Protein AF-A0AAW0Q4N0-F1 (afdb_monomer_lite)

InterPro domains:
  IPR001609 Myosin head, motor domain-like [PF00063] (15-68)
  IPR001609 Myosin head, motor domain-like [PS51456] (12-83)
  IPR027417 P-loop containing nucleoside triphosphate hydrolase [SSF52540] (10-67)
  IPR036961 Kinesin motor domain superfamily [G3DSA:3.40.850.10] (2-82)

pLDDT: mean 75.31, std 18.72, range [36.88, 95.75]

Foldseek 3Di:
DPPCPPPVVPDFAAQALVPDPPDDPVSVVVRCVRCLVVVNQWGHPPPDIHGDDNVDDDPCQDPVQQVVCVPDPDPSNVVNPDD

Structure (mmCIF, N/CA/C/O backbone):
data_AF-A0AAW0Q4N0-F1
#
_entry.id   AF-A0AAW0Q4N0-F1
#
loop_
_atom_site.group_PDB
_atom_site.id
_atom_site.type_symbol
_atom_site.label_atom_id
_atom_site.label_alt_id
_atom_site.label_comp_id
_atom_site.label_asym_id
_atom_site.label_entity_id
_atom_site.label_seq_id
_atom_site.pdbx_PDB_ins_code
_atom_site.Cartn_x
_atom_site.Cartn_y
_atom_site.Cartn_z
_atom_site.occupancy
_atom_site.B_iso_or_equiv
_atom_site.auth_seq_id
_atom_site.auth_comp_id
_atom_site.auth_asym_id
_atom_site.auth_atom_id
_atom_site.pdbx_PDB_model_num
ATOM 1 N N . MET A 1 1 ? -7.454 23.447 -20.697 1.00 36.88 1 MET A N 1
ATOM 2 C CA . MET A 1 1 ? -8.025 22.817 -19.490 1.00 36.88 1 MET A CA 1
ATOM 3 C C . MET A 1 1 ? -7.121 21.652 -19.144 1.00 36.88 1 MET A C 1
ATOM 5 O O . MET A 1 1 ? -7.184 20.637 -19.820 1.00 36.88 1 MET A O 1
ATOM 9 N N . GLU A 1 2 ? -6.208 21.828 -18.192 1.00 37.03 2 GLU A N 1
ATOM 10 C CA . GLU A 1 2 ? -5.457 20.696 -17.646 1.00 37.03 2 GLU A CA 1
ATOM 11 C C . GLU A 1 2 ? -6.410 19.886 -16.776 1.00 37.03 2 GLU A C 1
ATOM 13 O O . GLU A 1 2 ? -6.866 20.345 -15.728 1.00 37.03 2 GLU A O 1
ATOM 18 N N . VAL A 1 3 ? -6.754 18.692 -17.247 1.00 39.28 3 VAL A N 1
ATOM 19 C CA . VAL A 1 3 ? -7.423 17.694 -16.425 1.00 39.28 3 VAL A CA 1
ATOM 20 C C . VAL A 1 3 ? -6.364 17.207 -15.441 1.00 39.28 3 VAL A C 1
ATOM 22 O O . VAL A 1 3 ? -5.572 16.323 -15.754 1.00 39.28 3 VAL A O 1
ATOM 25 N N . LYS A 1 4 ? -6.310 17.818 -14.251 1.00 40.47 4 LYS A N 1
ATOM 26 C CA . LYS A 1 4 ? -5.738 17.159 -13.077 1.00 40.47 4 LYS A CA 1
ATOM 27 C C . LYS A 1 4 ? -6.654 15.977 -12.783 1.00 40.47 4 LYS A C 1
ATOM 29 O O . LYS A 1 4 ? -7.568 16.095 -11.977 1.00 40.47 4 LYS A O 1
ATOM 34 N N . THR A 1 5 ? -6.463 14.871 -13.499 1.00 44.53 5 THR A N 1
ATOM 35 C CA . THR A 1 5 ? -6.990 13.574 -13.086 1.00 44.53 5 THR A CA 1
ATOM 36 C C . THR A 1 5 ? -6.394 13.358 -11.707 1.00 44.53 5 THR A C 1
ATOM 38 O O . THR A 1 5 ? -5.183 13.167 -11.584 1.00 44.53 5 THR A O 1
ATOM 41 N N . SER A 1 6 ? -7.194 13.578 -10.667 1.00 43.78 6 SER A N 1
ATOM 42 C CA . SER A 1 6 ? -6.749 13.497 -9.287 1.00 43.78 6 SER A CA 1
ATOM 43 C C . SER A 1 6 ? -6.089 12.138 -9.118 1.00 43.78 6 SER A C 1
ATOM 45 O O . SER A 1 6 ? -6.750 11.117 -9.232 1.00 43.78 6 SER A O 1
ATOM 47 N N . LEU A 1 7 ? -4.780 12.102 -8.866 1.00 52.06 7 LEU A N 1
ATOM 48 C CA . LEU A 1 7 ? -4.039 10.853 -8.629 1.00 52.06 7 LEU A CA 1
ATOM 49 C C . LEU A 1 7 ? -4.616 10.050 -7.442 1.00 52.06 7 LEU A C 1
ATOM 51 O O . LEU A 1 7 ? -4.288 8.884 -7.258 1.00 52.06 7 LEU A O 1
ATOM 55 N N . LEU A 1 8 ? -5.501 10.681 -6.666 1.00 53.16 8 LEU A N 1
ATOM 56 C CA . LEU A 1 8 ? -6.305 10.095 -5.603 1.00 53.16 8 LEU A CA 1
ATOM 57 C C . LEU A 1 8 ? -7.467 9.220 -6.117 1.00 53.16 8 LEU A C 1
ATOM 59 O O . LEU A 1 8 ? -7.850 8.291 -5.415 1.00 53.16 8 LEU A O 1
ATOM 63 N N . ASP A 1 9 ? -7.991 9.453 -7.328 1.00 50.31 9 ASP A N 1
ATOM 64 C CA . ASP A 1 9 ? -9.162 8.730 -7.865 1.00 50.31 9 ASP A CA 1
ATOM 65 C C . ASP A 1 9 ? -8.854 7.266 -8.223 1.00 50.31 9 ASP A C 1
ATOM 67 O O . ASP A 1 9 ? -9.765 6.450 -8.348 1.00 50.31 9 ASP A O 1
ATOM 71 N N . ASN A 1 10 ? -7.570 6.905 -8.327 1.00 59.72 10 ASN A N 1
ATOM 72 C CA . ASN A 1 10 ? -7.118 5.547 -8.637 1.00 59.72 10 ASN A CA 1
ATOM 73 C C . ASN A 1 10 ? -6.397 4.862 -7.464 1.00 59.72 10 ASN A C 1
ATOM 75 O O . ASN A 1 10 ? -5.813 3.793 -7.655 1.00 59.72 10 ASN A O 1
ATOM 79 N N . MET A 1 11 ? -6.402 5.447 -6.261 1.00 68.12 11 MET A N 1
ATOM 80 C CA . MET A 1 11 ? -5.697 4.852 -5.127 1.00 68.12 11 MET A CA 1
ATOM 81 C C . MET A 1 11 ? -6.438 3.601 -4.633 1.00 68.12 11 MET A C 1
ATOM 83 O O . MET A 1 11 ? -7.548 3.669 -4.105 1.00 68.12 11 MET A O 1
ATOM 87 N N . ILE A 1 12 ? -5.818 2.433 -4.812 1.00 85.81 12 ILE A N 1
ATOM 88 C CA . ILE A 1 12 ? -6.357 1.168 -4.315 1.00 85.81 12 ILE A CA 1
ATOM 89 C C . ILE A 1 12 ? -6.067 1.055 -2.820 1.00 85.81 12 ILE A C 1
ATOM 91 O O . ILE A 1 12 ? -4.912 1.015 -2.397 1.00 85.81 12 ILE A O 1
ATOM 95 N N . GLY A 1 13 ? -7.127 0.975 -2.017 1.00 88.25 13 GLY A N 1
ATOM 96 C CA . GLY A 1 13 ? -6.993 0.894 -0.563 1.00 88.25 13 GLY A CA 1
ATOM 97 C C . GLY A 1 13 ? -6.359 2.153 0.036 1.00 88.25 13 GLY A C 1
ATOM 98 O O . GLY A 1 13 ? -6.400 3.229 -0.557 1.00 88.25 13 GLY A O 1
ATOM 99 N N . VAL A 1 14 ? -5.777 2.013 1.222 1.00 91.00 14 VAL A N 1
ATOM 100 C CA . VAL A 1 14 ? -5.121 3.101 1.952 1.00 91.00 14 VAL A CA 1
ATOM 101 C C . VAL A 1 14 ? -3.612 3.036 1.706 1.00 91.00 14 VAL A C 1
ATOM 103 O O . VAL A 1 14 ? -2.977 2.028 2.010 1.00 91.00 14 VAL A O 1
ATOM 106 N N . GLY A 1 15 ? -3.041 4.098 1.132 1.00 86.44 15 GLY A N 1
ATOM 107 C CA . GLY A 1 15 ? -1.608 4.176 0.817 1.00 86.44 15 GLY A CA 1
ATOM 108 C C . GLY A 1 15 ? -0.702 4.418 2.028 1.00 86.44 15 GLY A C 1
ATOM 109 O O . GLY A 1 15 ? 0.438 3.959 2.023 1.00 86.44 15 GLY A O 1
ATOM 110 N N . ASP A 1 16 ? -1.215 5.093 3.061 1.00 90.94 16 ASP A N 1
ATOM 111 C CA . ASP A 1 16 ? -0.550 5.280 4.354 1.00 90.94 16 ASP A CA 1
ATOM 112 C C . ASP A 1 16 ? -1.395 4.659 5.468 1.00 90.94 16 ASP A C 1
ATOM 114 O O . ASP A 1 16 ? -2.481 5.141 5.787 1.00 90.94 16 ASP A O 1
ATOM 118 N N . MET A 1 17 ? -0.891 3.583 6.067 1.00 90.69 17 MET A N 1
ATOM 119 C CA . MET A 1 17 ? -1.578 2.821 7.111 1.00 90.69 17 MET A CA 1
ATOM 120 C C . MET A 1 17 ? -1.832 3.630 8.385 1.00 90.69 17 MET A C 1
ATOM 122 O O . MET A 1 17 ? -2.667 3.222 9.189 1.00 90.69 17 MET A O 1
ATOM 126 N N . VAL A 1 18 ? -1.174 4.780 8.572 1.00 91.06 18 VAL A N 1
ATOM 127 C CA . VAL A 1 18 ? -1.515 5.720 9.656 1.00 91.06 18 VAL A CA 1
ATOM 128 C C . VAL A 1 18 ? -2.950 6.244 9.508 1.00 91.06 18 VAL A C 1
ATOM 130 O O . VAL A 1 18 ? -3.581 6.587 10.502 1.00 91.06 18 VAL A O 1
ATOM 133 N N . LEU A 1 19 ? -3.478 6.269 8.280 1.00 90.81 19 LEU A N 1
ATOM 134 C CA . LEU A 1 19 ? -4.839 6.704 7.954 1.00 90.81 19 LEU A CA 1
ATOM 135 C C . LEU A 1 19 ? -5.851 5.544 7.901 1.00 90.81 19 LEU A C 1
ATOM 137 O O . LEU A 1 19 ? -6.994 5.753 7.498 1.00 90.81 19 LEU A O 1
ATOM 141 N N . LEU A 1 20 ? -5.444 4.312 8.228 1.00 92.00 20 LEU A N 1
ATOM 142 C CA . LEU A 1 20 ? -6.326 3.147 8.177 1.00 92.00 20 LEU A CA 1
ATOM 143 C C . LEU A 1 20 ? -7.275 3.132 9.384 1.00 92.00 20 LEU A C 1
ATOM 145 O O . LEU A 1 20 ? -6.831 3.059 10.528 1.00 92.00 20 LEU A O 1
ATOM 149 N N . GLU A 1 21 ? -8.583 3.111 9.124 1.00 91.31 21 GLU A N 1
ATOM 150 C CA . GLU A 1 21 ? -9.615 3.020 10.159 1.00 91.31 21 GLU A CA 1
ATOM 151 C C . GLU A 1 21 ? -10.672 1.950 9.819 1.00 91.31 21 GLU A C 1
ATOM 153 O O . GLU A 1 21 ? -11.222 1.963 8.715 1.00 91.31 21 GLU A O 1
ATOM 158 N N . PRO A 1 22 ? -11.003 1.036 10.754 1.00 91.25 22 PRO A N 1
ATOM 159 C CA . PRO A 1 22 ? -10.324 0.808 12.033 1.00 91.25 22 PRO A CA 1
ATOM 160 C C . PRO A 1 22 ? -8.918 0.228 11.8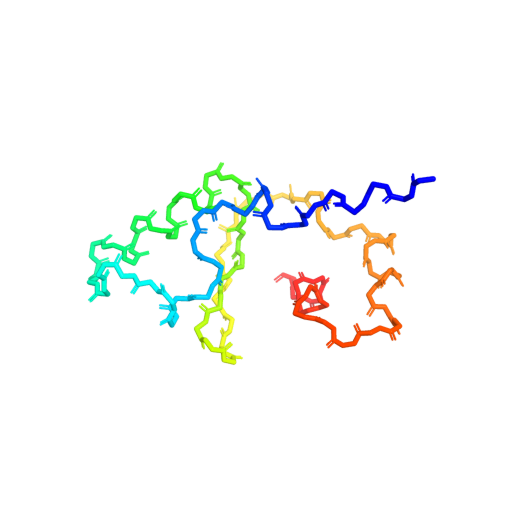20 1.00 91.25 22 PRO A C 1
ATOM 162 O O . PRO A 1 22 ? -8.709 -0.557 10.898 1.00 91.25 22 PRO A O 1
ATOM 165 N N . LEU A 1 23 ? -7.967 0.565 12.693 1.00 90.88 23 LEU A N 1
ATOM 166 C CA . LEU A 1 23 ? -6.648 -0.069 12.702 1.00 90.88 23 LEU A CA 1
ATOM 167 C C . LEU A 1 23 ? -6.720 -1.384 13.494 1.00 90.88 23 LEU A C 1
ATOM 169 O O . LEU A 1 23 ? -6.657 -1.383 14.724 1.00 90.88 23 LEU A O 1
ATOM 173 N N . SER A 1 24 ? -6.870 -2.502 12.787 1.00 94.50 24 SER A N 1
ATOM 174 C CA . SER A 1 24 ? -6.790 -3.862 13.324 1.00 94.50 24 SER A CA 1
ATOM 175 C C . SER A 1 24 ? -5.861 -4.711 12.457 1.00 94.50 24 SER A C 1
ATOM 177 O O . SER A 1 24 ? -5.520 -4.331 11.340 1.00 94.50 24 SER A O 1
ATOM 179 N N . GLU A 1 25 ? -5.432 -5.867 12.963 1.00 93.19 25 GLU A N 1
ATOM 180 C CA . GLU A 1 25 ? -4.615 -6.797 12.175 1.00 93.19 25 GLU A CA 1
ATOM 181 C C . GLU A 1 25 ? -5.364 -7.261 10.917 1.00 93.19 25 GLU A C 1
ATOM 183 O O . GLU A 1 25 ? -4.809 -7.223 9.821 1.00 93.19 25 GLU A O 1
ATOM 188 N N . ASP A 1 26 ? -6.653 -7.583 11.052 1.00 95.75 26 ASP A N 1
ATOM 189 C CA . ASP A 1 26 ? -7.498 -7.986 9.927 1.00 95.75 26 ASP A CA 1
ATOM 190 C C . ASP A 1 26 ? -7.600 -6.884 8.863 1.00 95.75 26 ASP A C 1
ATOM 192 O O . ASP A 1 26 ? -7.354 -7.140 7.684 1.00 95.75 26 ASP A O 1
ATOM 196 N N . SER A 1 27 ? -7.889 -5.636 9.260 1.00 94.38 27 SER A N 1
ATOM 197 C CA . SER A 1 27 ? -8.010 -4.525 8.306 1.00 94.38 27 SER A CA 1
ATOM 198 C C . SER A 1 27 ? -6.673 -4.176 7.651 1.00 94.38 27 SER A C 1
ATOM 200 O O . SER A 1 27 ? -6.630 -3.806 6.474 1.00 94.38 27 SER A O 1
ATOM 202 N N . PHE A 1 28 ? -5.573 -4.329 8.389 1.00 93.00 28 PHE A N 1
ATOM 20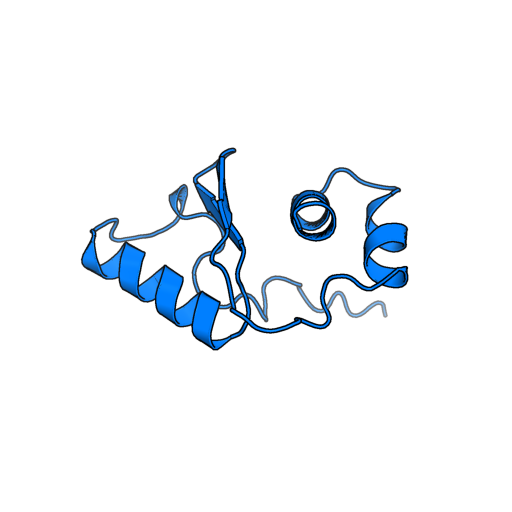3 C CA . PHE A 1 28 ? -4.224 -4.121 7.884 1.00 93.00 28 PHE A CA 1
ATOM 204 C C . PHE A 1 28 ? -3.869 -5.153 6.808 1.00 93.00 28 PHE A C 1
ATOM 206 O O . PHE A 1 28 ? -3.429 -4.786 5.713 1.00 93.00 28 PHE A O 1
ATOM 213 N N . ILE A 1 29 ? -4.103 -6.438 7.085 1.00 94.69 29 ILE A N 1
ATOM 214 C CA . ILE A 1 29 ? -3.851 -7.525 6.132 1.00 94.69 29 ILE A CA 1
ATOM 215 C C . ILE A 1 29 ? -4.760 -7.403 4.907 1.00 94.69 29 ILE A C 1
ATOM 217 O O . ILE A 1 29 ? -4.282 -7.564 3.780 1.00 94.69 29 ILE A O 1
ATOM 221 N N . ASP A 1 30 ? -6.034 -7.063 5.094 1.00 95.19 30 ASP A N 1
ATOM 222 C CA . ASP A 1 30 ? -6.969 -6.861 3.987 1.00 95.19 30 ASP A CA 1
ATOM 223 C C . ASP A 1 30 ? -6.556 -5.688 3.091 1.00 95.19 30 ASP A C 1
ATOM 225 O O . ASP A 1 30 ? -6.619 -5.799 1.862 1.00 95.19 30 ASP A O 1
ATOM 229 N N . ASN A 1 31 ? -6.057 -4.589 3.668 1.00 94.06 31 ASN A N 1
ATOM 230 C CA . ASN A 1 31 ? -5.543 -3.470 2.882 1.00 94.06 31 ASN A CA 1
ATOM 231 C C . ASN A 1 31 ? -4.300 -3.868 2.068 1.00 94.06 31 ASN A C 1
ATOM 233 O O . ASN A 1 31 ? -4.232 -3.570 0.873 1.00 94.06 31 ASN A O 1
ATOM 237 N N . LEU A 1 32 ? -3.348 -4.594 2.670 1.00 93.69 32 LEU A N 1
ATOM 238 C CA . LEU A 1 32 ? -2.166 -5.087 1.952 1.00 93.69 32 LEU A CA 1
ATOM 239 C C . LEU A 1 32 ? -2.536 -6.051 0.824 1.00 93.69 32 LEU A C 1
ATOM 241 O O . LEU A 1 32 ? -2.006 -5.921 -0.278 1.00 93.69 32 LEU A O 1
ATOM 245 N N . ARG A 1 33 ? -3.465 -6.984 1.066 1.00 94.00 33 ARG A N 1
ATOM 246 C CA . ARG A 1 33 ? -3.960 -7.910 0.036 1.00 94.00 33 ARG A CA 1
ATOM 247 C C . ARG A 1 33 ? -4.602 -7.161 -1.120 1.00 94.00 33 ARG A C 1
ATOM 249 O O . ARG A 1 33 ? -4.203 -7.349 -2.265 1.00 94.00 33 ARG A O 1
ATOM 256 N N . LYS A 1 34 ? -5.526 -6.245 -0.820 1.00 94.12 34 LYS A N 1
ATOM 257 C CA . LYS A 1 34 ? -6.224 -5.452 -1.838 1.00 94.12 34 LYS A CA 1
ATOM 258 C C . LYS A 1 34 ? -5.245 -4.659 -2.706 1.00 94.12 34 LYS A C 1
ATOM 260 O O . LYS A 1 34 ? -5.419 -4.606 -3.923 1.00 94.12 34 LYS A O 1
ATOM 265 N N . ARG A 1 35 ? -4.217 -4.064 -2.094 1.00 93.31 35 ARG A N 1
ATOM 266 C CA . ARG A 1 35 ? -3.145 -3.339 -2.792 1.00 93.31 35 ARG A CA 1
ATOM 267 C C . ARG A 1 35 ? -2.303 -4.277 -3.656 1.00 93.31 35 ARG A C 1
ATOM 269 O O . ARG A 1 35 ? -2.145 -4.032 -4.853 1.00 93.31 35 ARG A O 1
ATOM 276 N N . PHE A 1 36 ? -1.854 -5.393 -3.092 1.00 91.62 36 PHE A N 1
ATOM 277 C CA . PHE A 1 36 ? -1.055 -6.390 -3.801 1.00 91.62 36 PHE A CA 1
ATOM 278 C C . PHE A 1 36 ? -1.765 -6.952 -5.040 1.00 91.62 36 PHE A C 1
ATOM 280 O O . PHE A 1 36 ? -1.167 -7.020 -6.118 1.00 91.62 36 PHE A O 1
ATOM 287 N N . ASP A 1 37 ? -3.056 -7.269 -4.923 1.00 92.19 37 ASP A N 1
ATOM 288 C CA . ASP A 1 37 ? -3.877 -7.778 -6.028 1.00 92.19 37 ASP A CA 1
ATOM 289 C C . ASP A 1 37 ? -3.956 -6.791 -7.204 1.00 92.19 37 ASP A C 1
ATOM 291 O O . ASP A 1 37 ? -4.116 -7.195 -8.357 1.00 92.19 37 ASP A O 1
ATOM 295 N N . HIS A 1 38 ? -3.765 -5.498 -6.930 1.00 90.81 38 HIS A N 1
ATOM 296 C CA . HIS A 1 38 ? -3.742 -4.429 -7.926 1.00 90.81 38 HIS A CA 1
ATOM 297 C C . HIS A 1 38 ? -2.326 -3.991 -8.332 1.00 90.81 38 HIS A C 1
ATOM 299 O O . HIS A 1 38 ? -2.175 -2.979 -9.013 1.00 90.81 38 HIS A O 1
ATOM 305 N N . ASN A 1 39 ? -1.289 -4.766 -7.994 1.00 88.25 39 ASN A N 1
ATOM 306 C CA . ASN A 1 39 ? 0.126 -4.455 -8.248 1.00 88.25 39 ASN A CA 1
ATOM 307 C C . ASN A 1 39 ? 0.685 -3.257 -7.454 1.00 88.25 39 ASN A C 1
ATOM 309 O O . ASN A 1 39 ? 1.757 -2.750 -7.789 1.00 88.25 39 ASN A O 1
ATOM 313 N N . GLU A 1 40 ? 0.010 -2.829 -6.387 1.00 88.62 40 GLU A N 1
ATOM 314 C CA . GLU A 1 40 ? 0.509 -1.824 -5.445 1.00 88.62 40 GLU A CA 1
ATOM 315 C C . GLU A 1 40 ? 1.351 -2.520 -4.366 1.00 88.62 40 GLU A C 1
ATOM 317 O O . GLU A 1 40 ? 0.853 -2.925 -3.317 1.00 88.62 40 GLU A O 1
ATOM 322 N N . ILE A 1 41 ? 2.642 -2.708 -4.650 1.00 89.19 41 ILE A N 1
ATOM 323 C CA . ILE A 1 41 ? 3.555 -3.479 -3.786 1.00 89.19 41 ILE A CA 1
ATOM 324 C C . ILE A 1 41 ? 4.219 -2.666 -2.672 1.00 89.19 41 ILE A C 1
ATOM 326 O O . ILE A 1 41 ? 4.865 -3.243 -1.799 1.00 89.19 41 ILE A O 1
ATOM 330 N N . TYR A 1 42 ? 4.050 -1.345 -2.691 1.00 88.75 42 TYR A N 1
ATOM 331 C CA . TYR A 1 42 ? 4.576 -0.447 -1.673 1.00 88.75 42 TYR A CA 1
ATOM 332 C C . TYR A 1 42 ? 3.437 0.163 -0.870 1.00 88.75 42 TYR A C 1
ATOM 334 O O . TYR A 1 42 ? 2.433 0.613 -1.429 1.00 88.75 42 TYR A O 1
ATOM 342 N N . THR A 1 43 ? 3.587 0.182 0.448 1.00 90.00 43 THR A N 1
ATOM 343 C CA . THR A 1 43 ? 2.624 0.813 1.356 1.00 90.00 43 THR A CA 1
ATOM 344 C C . THR A 1 43 ? 3.372 1.534 2.468 1.00 90.00 43 THR A C 1
ATOM 346 O O . THR A 1 43 ? 4.365 1.012 2.975 1.00 90.00 43 THR A O 1
ATOM 349 N N . TYR A 1 44 ? 2.914 2.723 2.848 1.00 90.44 44 TYR A N 1
ATOM 350 C CA . TYR A 1 44 ? 3.540 3.507 3.907 1.00 90.44 44 TYR A CA 1
ATOM 351 C C . TYR A 1 44 ? 2.960 3.187 5.276 1.00 90.44 44 TYR A C 1
ATOM 353 O O . TYR A 1 44 ? 1.780 2.867 5.422 1.00 90.44 44 TYR A O 1
ATOM 361 N N . ILE A 1 45 ? 3.813 3.339 6.279 1.00 89.75 45 ILE A N 1
ATOM 362 C CA . ILE A 1 45 ? 3.430 3.566 7.666 1.00 89.75 45 ILE A CA 1
ATOM 363 C C . ILE A 1 45 ? 4.157 4.840 8.094 1.00 89.75 45 ILE A C 1
ATOM 365 O O . ILE A 1 45 ? 5.303 4.790 8.557 1.00 89.75 45 ILE A O 1
ATOM 369 N N . GLY A 1 46 ? 3.535 5.996 7.856 1.00 86.94 46 GLY A N 1
ATOM 370 C CA . GLY A 1 46 ? 4.188 7.293 8.015 1.00 86.94 46 GLY A CA 1
ATOM 371 C C . GLY A 1 46 ? 5.449 7.393 7.148 1.00 86.94 46 GLY A C 1
ATOM 372 O O . GLY A 1 46 ? 5.372 7.461 5.925 1.00 86.94 46 GLY A O 1
ATOM 373 N N . SER A 1 47 ? 6.630 7.389 7.773 1.00 84.50 47 SER A N 1
ATOM 374 C CA . SER A 1 47 ? 7.923 7.458 7.072 1.00 84.50 47 SER A CA 1
ATOM 375 C C . SER A 1 47 ? 8.517 6.099 6.685 1.00 84.50 47 SER A C 1
ATOM 377 O O . SER A 1 47 ? 9.510 6.056 5.957 1.00 84.50 47 SER A O 1
ATOM 379 N N . VAL A 1 48 ? 7.944 4.992 7.164 1.00 88.06 48 VAL A N 1
ATOM 380 C CA . VAL A 1 48 ? 8.416 3.633 6.866 1.00 88.06 48 VAL A CA 1
ATOM 381 C C . VAL A 1 48 ? 7.724 3.108 5.611 1.00 88.06 48 VAL A C 1
ATOM 383 O O . VAL A 1 48 ? 6.526 3.311 5.434 1.00 88.06 48 VAL A O 1
ATOM 386 N N . VAL A 1 49 ? 8.469 2.402 4.755 1.00 88.75 49 VAL A N 1
ATOM 387 C CA . VAL A 1 49 ? 7.938 1.748 3.550 1.00 88.75 49 VAL A CA 1
ATOM 388 C C . VAL A 1 49 ? 7.919 0.238 3.745 1.00 88.75 49 VAL A C 1
ATOM 390 O O . VAL A 1 49 ? 8.948 -0.374 4.029 1.00 88.75 49 VAL A O 1
ATOM 393 N N . ILE A 1 50 ? 6.753 -0.365 3.541 1.00 89.75 50 ILE A N 1
ATOM 394 C CA . ILE A 1 50 ? 6.584 -1.807 3.374 1.00 89.75 50 ILE A CA 1
ATOM 395 C C . ILE A 1 50 ? 6.694 -2.117 1.886 1.00 89.75 50 ILE A C 1
ATOM 397 O O . ILE A 1 50 ? 5.960 -1.536 1.091 1.00 89.75 50 ILE A O 1
ATOM 401 N N . SER A 1 51 ? 7.576 -3.050 1.528 1.00 89.31 51 SER A N 1
ATOM 402 C CA . SER A 1 51 ? 7.684 -3.621 0.183 1.00 89.31 51 SER A CA 1
ATOM 403 C C . SER A 1 51 ? 7.264 -5.090 0.215 1.00 89.31 51 SER A C 1
ATOM 405 O O . SER A 1 51 ? 7.781 -5.862 1.027 1.00 89.31 51 SER A O 1
A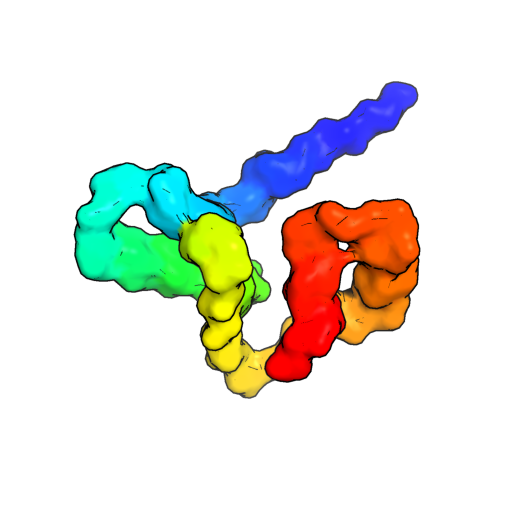TOM 407 N N . ILE A 1 52 ? 6.327 -5.479 -0.651 1.00 90.62 52 ILE A N 1
ATOM 408 C CA . ILE A 1 52 ? 5.864 -6.865 -0.800 1.00 90.62 52 ILE A CA 1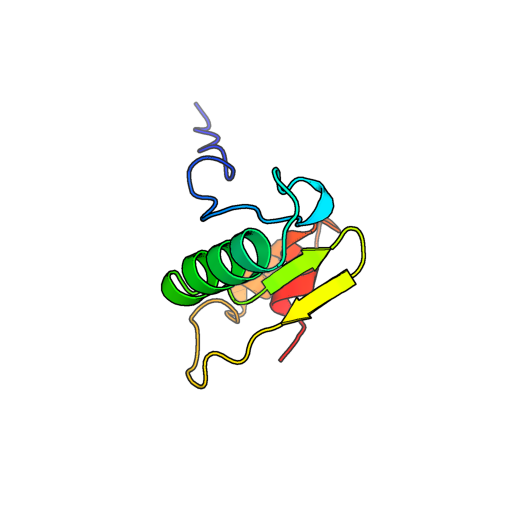
ATOM 409 C C . ILE A 1 52 ? 6.368 -7.416 -2.132 1.00 90.62 52 ILE A C 1
ATOM 411 O O . ILE A 1 52 ? 6.058 -6.875 -3.186 1.00 90.62 52 ILE A O 1
ATOM 415 N N . ASN A 1 53 ? 7.105 -8.527 -2.104 1.00 89.88 53 ASN A N 1
ATOM 416 C CA . ASN A 1 53 ? 7.646 -9.130 -3.321 1.00 89.88 53 ASN A CA 1
ATOM 417 C C . ASN A 1 53 ? 6.517 -9.687 -4.220 1.00 89.88 53 ASN A C 1
ATOM 419 O O . ASN A 1 53 ? 5.834 -10.630 -3.813 1.00 89.88 53 ASN A O 1
ATOM 423 N N . PRO A 1 54 ? 6.330 -9.170 -5.450 1.00 88.06 54 PRO A N 1
ATOM 424 C CA . PRO A 1 54 ? 5.326 -9.680 -6.384 1.00 88.06 54 PRO A CA 1
ATOM 425 C C . PRO A 1 54 ? 5.715 -11.008 -7.047 1.00 88.06 54 PRO A C 1
ATOM 427 O O . PRO A 1 54 ? 4.885 -11.598 -7.738 1.00 88.06 54 PRO A O 1
ATOM 430 N N . TYR A 1 55 ? 6.968 -11.459 -6.904 1.00 89.75 55 TYR A N 1
ATOM 431 C CA . TYR A 1 55 ? 7.554 -12.612 -7.604 1.00 89.75 55 TYR A CA 1
ATOM 432 C C . TYR A 1 55 ? 7.398 -12.555 -9.140 1.00 89.75 55 TYR A C 1
ATOM 434 O O . TYR A 1 55 ? 7.511 -13.567 -9.830 1.00 89.75 55 TYR A O 1
ATOM 442 N N . ARG A 1 56 ? 7.153 -11.356 -9.684 1.00 84.38 56 ARG A N 1
ATOM 443 C CA . ARG A 1 56 ? 7.035 -11.047 -11.115 1.00 84.38 56 ARG A CA 1
ATOM 444 C C . ARG A 1 56 ? 7.528 -9.631 -11.391 1.00 84.38 56 ARG A C 1
ATOM 446 O O . ARG A 1 56 ? 7.456 -8.767 -10.524 1.00 84.38 56 ARG A O 1
ATOM 453 N N . SER A 1 57 ? 7.969 -9.363 -12.614 1.00 82.81 57 SER A N 1
ATOM 454 C CA . SER A 1 57 ? 8.317 -8.002 -13.026 1.00 82.81 57 SER A CA 1
ATOM 455 C C . SER A 1 57 ? 7.061 -7.143 -13.173 1.00 82.81 57 SER A C 1
ATOM 457 O O . SER A 1 57 ? 6.107 -7.539 -13.842 1.00 82.81 57 SER A O 1
ATOM 459 N N . LEU A 1 58 ? 7.073 -5.952 -12.573 1.00 81.69 58 LEU A N 1
ATOM 460 C CA . LEU A 1 58 ? 6.014 -4.953 -12.718 1.00 81.69 58 LEU A CA 1
ATOM 461 C C . LEU A 1 58 ? 6.491 -3.804 -13.623 1.00 81.69 58 LEU A C 1
ATOM 463 O O . LEU A 1 58 ? 7.654 -3.403 -13.525 1.00 81.69 58 LEU A O 1
ATOM 467 N N . PRO A 1 59 ? 5.620 -3.209 -14.464 1.00 79.56 59 PRO A N 1
ATOM 468 C CA . PRO A 1 59 ? 5.980 -2.121 -15.382 1.00 79.56 59 PRO A CA 1
ATOM 469 C C . PRO A 1 59 ? 6.121 -0.757 -14.673 1.00 79.56 59 PRO A C 1
ATOM 471 O O . PRO A 1 59 ? 5.785 0.285 -15.230 1.00 79.56 59 PRO A O 1
ATOM 474 N N . ILE A 1 60 ? 6.586 -0.749 -13.422 1.00 73.31 60 ILE A N 1
ATOM 475 C CA . ILE A 1 60 ? 6.748 0.456 -12.593 1.00 73.31 60 ILE A CA 1
ATOM 476 C C . ILE A 1 60 ? 8.199 0.946 -12.532 1.00 73.31 60 ILE A C 1
ATOM 478 O O . ILE A 1 60 ? 8.430 2.090 -12.160 1.00 73.31 60 ILE A O 1
ATOM 482 N N . PHE A 1 61 ? 9.155 0.126 -12.972 1.00 71.94 61 PHE A N 1
ATOM 483 C CA . PHE A 1 61 ? 10.591 0.432 -12.978 1.00 71.94 61 PHE A CA 1
ATOM 484 C C . PHE A 1 61 ? 11.084 0.938 -14.342 1.00 71.94 61 PHE A C 1
ATOM 486 O O . PHE A 1 61 ? 12.186 0.616 -14.783 1.00 71.94 61 PHE A O 1
ATOM 493 N N . THR A 1 62 ? 10.251 1.683 -15.071 1.00 72.62 62 THR A N 1
ATOM 494 C CA . THR A 1 62 ? 10.637 2.188 -16.393 1.00 72.62 62 THR A CA 1
ATOM 495 C C . THR A 1 62 ? 11.559 3.406 -16.269 1.00 72.62 62 THR A C 1
ATOM 497 O O . THR A 1 62 ? 11.361 4.239 -15.379 1.00 72.62 62 THR A O 1
ATOM 500 N N . PRO A 1 63 ? 12.536 3.581 -17.183 1.00 69.38 63 PRO A N 1
ATOM 501 C CA . PRO A 1 63 ? 13.431 4.742 -17.174 1.00 69.38 63 PRO A CA 1
ATOM 502 C C . PRO A 1 63 ? 12.689 6.083 -17.206 1.00 69.38 63 PRO A C 1
ATOM 504 O O . PRO A 1 63 ? 13.158 7.075 -16.652 1.00 69.38 63 PRO A O 1
ATOM 507 N N . ASP A 1 64 ? 11.511 6.116 -17.830 1.00 68.69 64 ASP A N 1
ATOM 508 C CA . ASP A 1 64 ? 10.666 7.307 -17.883 1.00 68.69 64 ASP A CA 1
ATOM 509 C C . ASP A 1 64 ? 10.099 7.675 -16.509 1.00 68.69 64 ASP A C 1
ATOM 511 O O . ASP A 1 64 ? 10.059 8.857 -16.166 1.00 68.69 64 ASP A O 1
ATOM 515 N N . LYS A 1 65 ? 9.751 6.674 -15.691 1.00 65.19 65 LYS A N 1
ATOM 516 C CA . LYS A 1 65 ? 9.238 6.872 -14.330 1.00 65.19 65 LYS A CA 1
ATOM 517 C C . LYS A 1 65 ? 10.346 7.279 -13.355 1.00 65.19 65 LYS A C 1
ATOM 519 O O . LYS A 1 65 ? 10.110 8.118 -12.491 1.00 65.19 65 LYS A O 1
ATOM 524 N N . VAL A 1 66 ? 11.568 6.778 -13.564 1.00 65.69 66 VAL A N 1
ATOM 525 C CA . VAL A 1 66 ? 12.792 7.216 -12.855 1.00 65.69 66 VAL A CA 1
ATOM 526 C C . VAL A 1 66 ? 13.110 8.680 -13.172 1.00 65.69 66 VAL A C 1
ATOM 528 O O . VAL A 1 66 ? 13.464 9.458 -12.287 1.00 65.69 66 VAL A O 1
ATOM 531 N N . ARG A 1 67 ? 12.963 9.081 -14.441 1.00 64.00 67 ARG A N 1
ATOM 532 C CA . ARG A 1 67 ? 13.273 10.441 -14.897 1.00 64.00 67 ARG A CA 1
ATOM 533 C C . ARG A 1 67 ? 12.238 11.466 -14.430 1.00 64.00 67 ARG A C 1
ATOM 535 O O . ARG A 1 67 ? 12.626 12.574 -14.073 1.00 64.00 67 ARG A O 1
ATOM 542 N N . SER A 1 68 ? 10.951 11.107 -14.385 1.00 59.97 68 SER A N 1
ATOM 543 C CA . SER A 1 68 ? 9.888 12.014 -13.917 1.00 59.97 68 SER A CA 1
ATOM 544 C C . SER A 1 68 ? 9.987 12.368 -12.430 1.00 59.97 68 SER A C 1
ATOM 546 O O . SER A 1 68 ? 9.485 13.405 -12.018 1.00 59.97 68 SER A O 1
ATOM 548 N N . THR A 1 69 ? 10.639 11.531 -11.619 1.00 55.22 69 THR A N 1
ATOM 549 C CA . THR A 1 69 ? 10.767 11.722 -10.163 1.00 55.22 69 THR A CA 1
ATOM 550 C C . THR A 1 69 ? 11.993 12.538 -9.739 1.00 55.22 69 THR A C 1
ATOM 552 O O . THR A 1 69 ? 12.174 12.794 -8.553 1.00 55.22 69 THR A O 1
ATOM 555 N N . GLY A 1 70 ? 12.846 12.949 -10.686 1.00 52.84 70 GLY A N 1
ATOM 556 C CA . GLY A 1 70 ? 14.102 13.657 -10.409 1.00 52.84 70 GLY A CA 1
ATOM 557 C C . GLY A 1 70 ? 13.967 15.147 -10.073 1.00 52.84 70 GLY A C 1
ATOM 558 O O . GLY A 1 70 ? 14.967 15.769 -9.725 1.00 52.84 70 GLY A O 1
ATOM 559 N N . THR A 1 71 ? 12.770 15.734 -10.184 1.00 50.94 71 THR A N 1
ATOM 560 C CA . THR A 1 71 ? 12.555 17.180 -9.980 1.00 50.94 71 THR A CA 1
ATOM 561 C C . THR A 1 71 ? 11.832 17.529 -8.681 1.00 50.94 71 THR A C 1
ATOM 563 O O . THR A 1 71 ? 11.966 18.655 -8.215 1.00 50.94 71 THR A O 1
ATOM 566 N N . GLU A 1 72 ? 11.133 16.581 -8.052 1.00 46.44 72 GLU A N 1
ATOM 567 C CA . GLU A 1 72 ? 10.438 16.783 -6.776 1.00 46.44 72 GLU A CA 1
ATOM 568 C C . GLU A 1 72 ? 10.556 15.532 -5.896 1.00 46.44 72 GLU A C 1
ATOM 570 O O . GLU A 1 72 ? 10.223 14.416 -6.302 1.00 46.44 72 GLU A O 1
ATOM 575 N N . THR A 1 73 ? 11.000 15.727 -4.653 1.00 47.03 73 THR A N 1
ATOM 576 C CA . THR A 1 73 ? 10.949 14.731 -3.573 1.00 47.03 73 THR A CA 1
ATOM 577 C C . THR A 1 73 ? 9.490 14.526 -3.149 1.00 47.03 73 THR A C 1
ATOM 579 O O . THR A 1 73 ? 9.075 14.952 -2.077 1.00 47.03 73 THR A O 1
ATOM 582 N N . SER A 1 74 ? 8.672 13.932 -4.014 1.00 47.38 74 SER A N 1
ATOM 583 C CA . SER A 1 74 ? 7.324 13.470 -3.669 1.00 47.38 74 SER A CA 1
ATOM 584 C C . SER A 1 74 ? 7.364 11.993 -3.280 1.00 47.38 74 SER A C 1
ATOM 586 O O . SER A 1 74 ? 8.244 11.257 -3.720 1.00 47.38 74 SER A O 1
ATOM 588 N N . MET A 1 75 ? 6.408 11.534 -2.464 1.00 46.47 75 MET A N 1
ATOM 589 C CA . MET A 1 75 ? 6.291 10.134 -2.004 1.00 46.47 75 MET A CA 1
ATOM 590 C C . MET A 1 75 ? 6.395 9.106 -3.150 1.00 46.47 75 MET A C 1
ATOM 592 O O . MET A 1 75 ? 6.934 8.019 -2.971 1.00 46.47 75 MET A O 1
ATOM 596 N N . SER A 1 76 ? 5.988 9.467 -4.369 1.00 50.56 76 SER A N 1
ATOM 597 C CA . SER A 1 76 ? 6.172 8.666 -5.588 1.00 50.56 76 SER A CA 1
ATOM 598 C C . SER A 1 76 ? 7.630 8.299 -5.905 1.00 50.56 76 SER A C 1
ATOM 600 O O . SER A 1 76 ? 7.869 7.265 -6.521 1.00 50.56 76 SER A O 1
ATOM 602 N N . SER A 1 77 ? 8.607 9.099 -5.475 1.00 49.16 77 SER A N 1
ATOM 603 C CA . SER A 1 77 ? 10.025 8.923 -5.808 1.00 49.16 77 SER A CA 1
ATOM 604 C C . SER A 1 77 ? 10.671 7.732 -5.094 1.00 49.16 77 SER A C 1
ATOM 606 O O . SER A 1 77 ? 11.580 7.128 -5.649 1.00 49.16 77 SER A O 1
ATOM 608 N N . VAL A 1 78 ? 10.188 7.321 -3.913 1.00 55.16 78 VAL A N 1
ATOM 609 C CA . VAL A 1 78 ? 10.782 6.190 -3.160 1.00 55.16 78 VAL A CA 1
ATOM 610 C C . VAL A 1 78 ? 10.496 4.836 -3.829 1.00 55.16 78 VAL A C 1
ATOM 612 O O . VAL A 1 78 ? 11.319 3.927 -3.773 1.00 55.16 78 VAL A O 1
ATOM 615 N N . HIS A 1 79 ? 9.367 4.727 -4.532 1.00 62.25 79 HIS A N 1
ATOM 616 C CA . HIS A 1 79 ? 8.889 3.493 -5.168 1.00 62.25 79 HIS A CA 1
ATOM 617 C C . HIS A 1 79 ? 9.758 3.048 -6.347 1.00 62.25 79 HIS A C 1
ATOM 619 O O . HIS A 1 79 ? 9.791 1.873 -6.690 1.00 62.25 79 HIS A O 1
ATOM 625 N N . THR A 1 80 ? 10.447 3.991 -6.991 1.00 56.59 80 THR A N 1
ATOM 626 C CA . THR A 1 80 ? 11.177 3.738 -8.236 1.00 56.59 80 THR A CA 1
ATOM 627 C C . THR A 1 80 ? 12.598 3.205 -8.004 1.00 56.59 80 THR A C 1
ATOM 629 O O . THR A 1 80 ? 13.177 2.606 -8.908 1.00 56.59 80 THR A O 1
ATOM 632 N N . TYR A 1 81 ? 13.167 3.397 -6.807 1.00 59.22 81 TYR A N 1
ATOM 63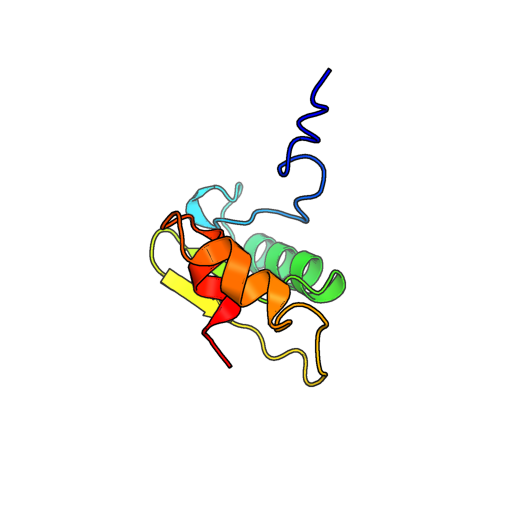3 C CA . TYR A 1 81 ? 14.571 3.070 -6.510 1.00 59.22 81 TYR A CA 1
ATOM 634 C C . TYR A 1 81 ? 14.773 1.837 -5.623 1.00 59.22 81 TYR A C 1
ATOM 636 O O . TYR A 1 81 ? 15.921 1.470 -5.375 1.00 59.22 81 TYR A O 1
ATOM 644 N N . MET A 1 82 ? 13.704 1.203 -5.133 1.00 59.19 82 MET A N 1
ATOM 645 C CA . MET A 1 82 ? 13.820 -0.011 -4.321 1.00 59.19 82 MET A CA 1
ATOM 646 C C . MET A 1 82 ? 13.621 -1.251 -5.206 1.00 59.19 82 MET A C 1
ATOM 648 O O . MET A 1 82 ? 12.500 -1.454 -5.665 1.00 59.19 82 MET A O 1
ATOM 652 N N . PRO A 1 83 ? 14.683 -2.025 -5.501 1.00 52.50 83 PRO A N 1
ATOM 653 C CA . PRO A 1 83 ? 14.611 -3.215 -6.351 1.00 52.50 83 PRO A CA 1
ATOM 654 C C . PRO A 1 83 ? 13.835 -4.374 -5.714 1.00 52.50 83 PRO A C 1
ATOM 656 O O . PRO A 1 83 ? 13.738 -4.422 -4.465 1.00 52.50 83 PRO A O 1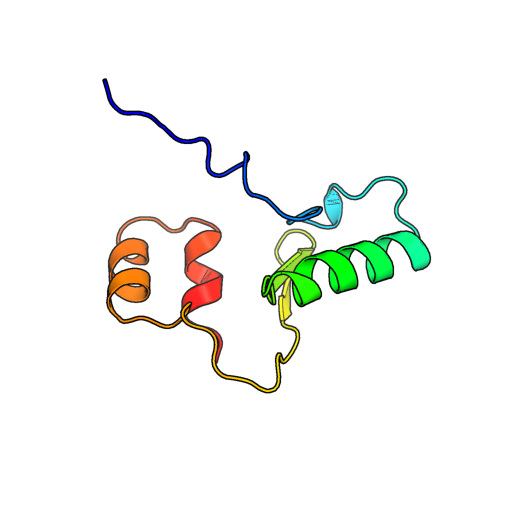
#

Sequence (83 aa):
MEVKTSLLDNMIGVGDMVLLEPLSEDSFIDNLRKRFDHNEIYTYIGSVVISINPYRSLPIFTPDKVRSTGTETSMSSVHTYMP

Organism: NCBI:txid88201

Radius of gyration: 13.85 Å; chains: 1; bounding box: 25×35×33 Å

Secondary structure (DSSP, 8-state):
------TTTT--S-SBGGG-SS--HHHHHHHHHHHHHTT--EEEETTEEEE---SS--TT--HHHHHHTSS---GGGGGGT--